Protein AF-K9V117-F1 (afdb_monomer_lite)

pLDDT: mean 82.15, std 11.22, range [35.47, 95.62]

Secondary structure (DSSP, 8-state):
---PPPHHHHHHHHHHHHHHHHHHHHHHHHHHHHHHHHHHTT--HHHHHHHHHHHHHHHHHHHHHHHHHHHHHHHHHHHHHHHHHHHHHHHHHHHHHHHHHHHHHHHHHHHHHHHHHHHHHHHHHHHHHHHS-S-HHHHHHHHHHHHHHHS--

Radius of gyration: 41.48 Å; chains: 1; bounding box: 83×25×107 Å

Foldseek 3Di:
DPPDQALVRLLVLLVVLVVLLVVLVVVLVVLVVVLVVCVVVVHDPVVSVVSVVSSVVSVVSSVVSNVSSVVSNVVSVVNVVVVVVVVVVVVVVVVVVVVVVVVVVVVVVLVVVLVVLVVVLVVLVVCCVVPVDDPVVVNVVSVVVNVVSVVVD

Sequence (153 aa):
MSKELTPDDLQQQAENYRKVVKASMDRRDTLKAKIKDFKQQKVSGAKIKGLEDEIRLLDSQTQDLLSKAYDLDALGIMSIMTNLENAKEQIKATTDKVLKAIQKFNDMKELLRVLSLFVRLGAAIVNTVATGGAPADQIATLVSEVDNLTFNL

Structure (mmCIF, N/CA/C/O backbone):
data_AF-K9V117-F1
#
_entry.id   AF-K9V117-F1
#
loop_
_atom_site.group_PDB
_atom_site.id
_atom_site.type_symbol
_atom_site.label_atom_id
_atom_site.label_alt_id
_atom_site.label_comp_id
_atom_site.label_asym_id
_atom_site.label_entity_id
_atom_site.label_seq_id
_atom_site.pdbx_PDB_ins_code
_atom_site.Cartn_x
_atom_site.Cartn_y
_atom_site.Cartn_z
_atom_site.occupancy
_atom_site.B_iso_or_equiv
_atom_site.auth_seq_id
_atom_site.auth_comp_id
_atom_site.auth_asym_id
_atom_site.auth_atom_id
_atom_site.pdbx_PDB_model_num
ATOM 1 N N . MET A 1 1 ? -20.231 7.057 -12.720 1.00 35.47 1 MET A N 1
ATOM 2 C CA . MET A 1 1 ? -18.795 6.731 -12.621 1.00 35.47 1 MET A CA 1
ATOM 3 C C . MET A 1 1 ? -18.411 6.819 -11.158 1.00 35.47 1 MET A C 1
ATOM 5 O O . MET A 1 1 ? -18.401 7.915 -10.613 1.00 35.47 1 MET A O 1
ATOM 9 N N . SER A 1 2 ? -18.217 5.677 -10.504 1.00 43.16 2 SER A N 1
ATOM 10 C CA . SER A 1 2 ? -17.710 5.621 -9.131 1.00 43.16 2 SER A CA 1
ATOM 11 C C . SER A 1 2 ? -16.241 6.030 -9.172 1.00 43.16 2 SER A C 1
ATOM 13 O O . SER A 1 2 ? -15.482 5.468 -9.956 1.00 43.16 2 SER A O 1
ATOM 15 N N . LYS A 1 3 ? -15.858 7.055 -8.411 1.00 53.22 3 LYS A N 1
ATOM 16 C CA . LYS A 1 3 ? -14.461 7.486 -8.313 1.00 53.22 3 LYS A CA 1
ATOM 17 C C . LYS A 1 3 ? -13.705 6.361 -7.599 1.00 53.22 3 LYS A C 1
ATOM 19 O O . LYS A 1 3 ? -14.023 6.080 -6.446 1.00 53.22 3 LYS A O 1
ATOM 24 N N . GLU A 1 4 ? -12.801 5.673 -8.291 1.00 68.06 4 GLU A N 1
ATOM 25 C CA . GLU A 1 4 ? -11.914 4.702 -7.643 1.00 68.06 4 GLU A CA 1
ATOM 26 C C . GLU A 1 4 ? -11.083 5.441 -6.590 1.00 68.06 4 GLU A C 1
ATOM 28 O O . GLU A 1 4 ? -10.501 6.490 -6.873 1.00 68.06 4 GLU A O 1
ATOM 33 N N . LEU A 1 5 ? -11.111 4.937 -5.356 1.00 76.06 5 LEU A N 1
ATOM 34 C CA . LEU A 1 5 ? -10.334 5.486 -4.249 1.00 76.06 5 LEU A CA 1
ATOM 35 C C . LEU A 1 5 ? -8.858 5.160 -4.481 1.00 76.06 5 LEU A C 1
ATOM 37 O O . LEU A 1 5 ? -8.515 4.025 -4.820 1.00 76.06 5 LEU A O 1
ATOM 41 N N . THR A 1 6 ? -7.987 6.150 -4.303 1.00 85.25 6 THR A N 1
ATOM 42 C CA . THR A 1 6 ? -6.538 5.937 -4.390 1.00 85.25 6 THR A CA 1
ATOM 43 C C . THR A 1 6 ? -6.034 5.140 -3.177 1.00 85.25 6 THR A C 1
ATOM 45 O O . THR A 1 6 ? -6.721 5.091 -2.153 1.00 85.25 6 THR A O 1
ATOM 48 N N . PRO A 1 7 ? -4.836 4.524 -3.237 1.00 84.75 7 PRO A N 1
ATOM 49 C CA . PRO A 1 7 ? -4.235 3.876 -2.068 1.00 84.75 7 PRO A CA 1
ATOM 50 C C . PRO A 1 7 ? -4.163 4.793 -0.838 1.00 84.75 7 PRO A C 1
ATOM 52 O O . PRO A 1 7 ? -4.448 4.347 0.272 1.00 84.75 7 PRO A O 1
ATOM 55 N N . ASP A 1 8 ? -3.873 6.078 -1.049 1.00 84.06 8 ASP A N 1
ATOM 56 C CA . ASP A 1 8 ? -3.809 7.083 0.014 1.00 84.06 8 ASP A CA 1
ATOM 57 C C . ASP A 1 8 ? -5.196 7.353 0.621 1.00 84.06 8 ASP A C 1
ATOM 59 O O . ASP A 1 8 ? -5.334 7.437 1.843 1.00 84.06 8 ASP A O 1
ATOM 63 N N . ASP A 1 9 ? -6.247 7.417 -0.208 1.00 88.56 9 ASP A N 1
ATOM 64 C CA . ASP A 1 9 ? -7.626 7.567 0.274 1.00 88.56 9 ASP A CA 1
ATOM 65 C C . ASP A 1 9 ? -8.065 6.351 1.111 1.00 88.56 9 ASP A C 1
ATOM 67 O O . ASP A 1 9 ? -8.689 6.508 2.166 1.00 88.56 9 ASP A O 1
ATOM 71 N N . LEU A 1 10 ? -7.719 5.137 0.663 1.00 89.44 10 LEU A N 1
ATOM 72 C CA . LEU A 1 10 ? -8.023 3.884 1.363 1.00 89.44 10 LEU A CA 1
ATOM 73 C C . LEU A 1 10 ? -7.312 3.822 2.720 1.00 89.44 10 LEU A C 1
ATOM 75 O O . LEU A 1 10 ? -7.942 3.514 3.736 1.00 89.44 10 LEU A O 1
ATOM 79 N N . GLN A 1 11 ? -6.027 4.185 2.757 1.00 88.94 11 GLN A N 1
ATOM 80 C CA . GLN A 1 11 ? -5.248 4.249 3.991 1.00 88.94 11 GLN A CA 1
ATOM 81 C C . GLN A 1 11 ? -5.814 5.302 4.951 1.00 88.94 11 GLN A C 1
ATOM 83 O O . GLN A 1 11 ? -6.007 5.028 6.140 1.00 88.94 11 GLN A O 1
ATOM 88 N N . GLN A 1 12 ? -6.158 6.490 4.447 1.00 91.25 12 GLN A N 1
ATOM 89 C CA . GLN A 1 12 ? -6.741 7.549 5.266 1.00 91.25 12 GLN A CA 1
ATOM 90 C C . GLN A 1 12 ? -8.089 7.127 5.867 1.00 91.25 12 GLN A C 1
ATOM 92 O O . GLN A 1 12 ? -8.391 7.452 7.022 1.00 91.25 12 GLN A O 1
ATOM 97 N N . GLN A 1 13 ? -8.901 6.388 5.110 1.00 91.25 13 GLN A N 1
ATOM 98 C CA . GLN A 1 13 ? -10.171 5.854 5.589 1.00 91.25 13 GLN A CA 1
ATOM 99 C C . GLN A 1 13 ? -9.973 4.750 6.642 1.00 91.25 13 GLN A C 1
ATOM 101 O O . GLN A 1 13 ? -10.664 4.762 7.666 1.00 91.25 13 GLN A O 1
ATOM 106 N N . ALA A 1 14 ? -8.993 3.859 6.462 1.00 90.56 14 ALA A N 1
ATOM 107 C CA . ALA A 1 14 ? -8.626 2.853 7.458 1.00 90.56 14 ALA A CA 1
ATOM 108 C C . ALA A 1 14 ? -8.153 3.494 8.777 1.00 90.56 14 ALA A C 1
ATOM 110 O O . ALA A 1 14 ? -8.565 3.085 9.867 1.00 90.56 14 ALA A O 1
ATOM 111 N N . GLU A 1 15 ? -7.349 4.559 8.703 1.00 92.19 15 GLU A N 1
ATOM 112 C CA . GLU A 1 15 ? -6.949 5.345 9.876 1.00 92.19 15 GLU A CA 1
ATOM 113 C C . GLU A 1 15 ? -8.138 5.983 10.597 1.00 92.19 15 GLU A C 1
ATOM 115 O O . GLU A 1 15 ? -8.178 6.008 11.830 1.00 92.19 15 GLU A O 1
ATOM 120 N N . ASN A 1 16 ? -9.127 6.482 9.855 1.00 93.25 16 ASN A N 1
ATOM 121 C CA . ASN A 1 16 ? -10.329 7.053 10.455 1.00 93.25 16 ASN A CA 1
ATOM 122 C C . ASN A 1 16 ? -11.121 5.995 11.233 1.00 93.25 16 ASN A C 1
ATOM 124 O O . ASN A 1 16 ? -11.531 6.261 12.365 1.00 93.25 16 ASN A O 1
ATOM 128 N N . TYR A 1 17 ? -11.259 4.775 10.704 1.00 91.50 17 TYR A N 1
ATOM 129 C CA . TYR A 1 17 ? -11.858 3.671 11.458 1.00 91.50 17 TYR A CA 1
ATOM 130 C C . TYR A 1 17 ? -11.060 3.327 12.719 1.00 91.50 17 TYR A C 1
ATOM 132 O O . TYR A 1 17 ? -11.652 3.176 13.788 1.00 91.50 17 TYR A O 1
ATOM 140 N N . ARG A 1 18 ? -9.724 3.309 12.651 1.00 90.81 18 ARG A N 1
ATOM 141 C CA . ARG A 1 18 ? -8.860 3.086 13.827 1.00 90.81 18 ARG A CA 1
ATOM 142 C C . ARG A 1 18 ? -9.013 4.168 14.897 1.00 90.81 18 ARG A C 1
ATOM 144 O O . ARG A 1 18 ? -9.001 3.851 16.086 1.00 90.81 18 ARG A O 1
ATOM 151 N N . LYS A 1 19 ? -9.194 5.435 14.506 1.00 94.38 19 LYS A N 1
ATOM 152 C CA . LYS A 1 19 ? -9.469 6.537 15.450 1.00 94.38 19 LYS A CA 1
ATOM 153 C C . LYS A 1 19 ? -10.787 6.320 16.191 1.00 94.38 19 LYS A C 1
ATOM 155 O O . LYS A 1 19 ? -10.828 6.487 17.409 1.00 94.38 19 LYS A O 1
ATOM 160 N N . VAL A 1 20 ? -11.837 5.904 15.479 1.00 93.19 20 VAL A N 1
ATOM 161 C CA . VAL A 1 20 ? -13.136 5.584 16.093 1.00 93.19 20 VAL A CA 1
ATOM 162 C C . VAL A 1 20 ? -13.012 4.379 17.023 1.00 93.19 20 VAL A C 1
ATOM 164 O O . VAL A 1 20 ? -13.474 4.445 18.156 1.00 93.19 20 VAL A O 1
ATOM 167 N N . VAL A 1 21 ? -12.319 3.318 16.601 1.00 91.56 21 VAL A N 1
ATOM 168 C CA . VAL A 1 21 ? -12.029 2.141 17.439 1.00 91.56 21 VAL A CA 1
ATOM 169 C C . VAL A 1 21 ? -11.342 2.540 18.741 1.00 91.56 21 VAL A C 1
ATOM 171 O O . VAL A 1 21 ? -11.775 2.121 19.812 1.00 91.56 21 VAL A O 1
ATOM 174 N N . LYS A 1 22 ? -10.314 3.391 18.672 1.00 91.94 22 LYS A N 1
ATOM 175 C CA . LYS A 1 22 ? -9.611 3.870 19.865 1.00 91.94 22 LYS A CA 1
ATOM 176 C C . LYS A 1 22 ? -10.560 4.599 20.820 1.00 91.94 22 LYS A C 1
ATOM 178 O O . LYS A 1 22 ? -10.606 4.264 21.999 1.00 91.94 22 LYS A O 1
ATOM 183 N N . ALA A 1 23 ? -11.376 5.518 20.303 1.00 91.31 23 ALA A N 1
ATOM 184 C CA . ALA A 1 23 ? -12.368 6.228 21.109 1.00 91.31 23 ALA A CA 1
ATOM 185 C C . ALA A 1 23 ? -13.409 5.275 21.735 1.00 91.31 23 ALA A C 1
ATOM 187 O O . ALA A 1 23 ? -13.778 5.437 22.901 1.00 91.31 23 ALA A O 1
ATOM 188 N N . SER A 1 24 ? -13.851 4.253 20.996 1.00 91.12 24 SER A N 1
ATOM 189 C CA . SER A 1 24 ? -14.761 3.212 21.492 1.00 91.12 24 SER A CA 1
ATOM 190 C C . SER A 1 24 ? -14.128 2.374 22.607 1.00 91.12 24 SER A C 1
ATOM 192 O O . SER A 1 24 ? -14.793 2.075 23.601 1.00 91.12 24 SER A O 1
ATOM 194 N N . MET A 1 25 ? -12.839 2.036 22.494 1.00 88.44 25 MET A N 1
ATOM 195 C CA . MET A 1 25 ? -12.092 1.322 23.536 1.00 88.44 25 MET A CA 1
ATOM 196 C C . MET A 1 25 ? -11.917 2.177 24.798 1.00 88.44 25 MET A C 1
ATOM 198 O O . MET A 1 25 ? -12.206 1.694 25.893 1.00 88.44 25 MET A O 1
ATOM 202 N N . ASP A 1 26 ? -11.558 3.455 24.655 1.00 93.19 26 ASP A N 1
ATOM 203 C CA . ASP A 1 26 ? -11.436 4.394 25.781 1.00 93.19 26 ASP A CA 1
ATOM 204 C C . ASP A 1 26 ? -12.784 4.560 26.513 1.00 93.19 26 ASP A C 1
ATOM 206 O O . ASP A 1 26 ? -12.874 4.546 27.751 1.00 93.19 26 ASP A O 1
ATOM 210 N N . ARG A 1 27 ? -13.880 4.655 25.744 1.00 92.75 27 ARG A N 1
ATOM 211 C CA . ARG A 1 27 ? -15.241 4.699 26.288 1.00 92.75 27 ARG A CA 1
ATOM 212 C C . ARG A 1 27 ? -15.579 3.416 27.037 1.00 92.75 27 ARG A C 1
ATOM 214 O O . ARG A 1 27 ? -16.085 3.487 28.157 1.00 92.75 27 ARG A O 1
ATOM 221 N N . ARG A 1 28 ? -15.288 2.256 26.455 1.00 92.44 28 ARG A N 1
ATOM 222 C CA . ARG A 1 28 ? -15.516 0.951 27.083 1.00 92.44 28 ARG A CA 1
ATOM 223 C C . ARG A 1 28 ? -14.777 0.834 28.412 1.00 92.44 28 ARG A C 1
ATOM 225 O O . ARG A 1 28 ? -15.354 0.367 29.393 1.00 92.44 28 ARG A O 1
ATOM 232 N N . ASP A 1 29 ? -13.528 1.271 28.469 1.00 93.50 29 ASP A N 1
ATOM 233 C CA . ASP A 1 29 ? -12.721 1.182 29.685 1.00 93.50 29 ASP A CA 1
ATOM 234 C C . ASP A 1 29 ? -13.271 2.116 30.778 1.00 93.50 29 ASP A C 1
ATOM 236 O O . ASP A 1 29 ? -13.379 1.722 31.943 1.00 93.50 29 ASP A O 1
ATOM 240 N N . THR A 1 30 ? -13.785 3.287 30.387 1.00 95.62 30 THR A N 1
ATOM 241 C CA . THR A 1 30 ? -14.551 4.172 31.281 1.00 95.62 30 THR A C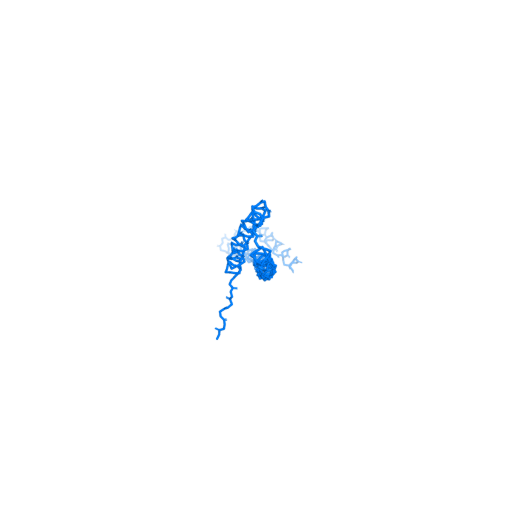A 1
ATOM 242 C C . THR A 1 30 ? -15.829 3.504 31.807 1.00 95.62 30 THR A C 1
ATOM 244 O O . THR A 1 30 ? -16.149 3.617 32.992 1.00 95.62 30 THR A O 1
ATOM 247 N N . LEU A 1 31 ? -16.578 2.794 30.957 1.00 93.69 31 LEU A N 1
ATOM 248 C CA . LEU A 1 31 ? -17.785 2.066 31.373 1.00 93.69 31 LEU A CA 1
ATOM 249 C C . LEU A 1 31 ? -17.450 0.927 32.343 1.00 93.69 31 LEU A C 1
ATOM 251 O O . LEU A 1 31 ? -18.139 0.759 33.349 1.00 93.69 31 LEU A O 1
ATOM 255 N N . LYS A 1 32 ? -16.360 0.188 32.098 1.00 93.25 32 LYS A N 1
ATOM 256 C CA . LYS A 1 32 ? -15.871 -0.867 33.001 1.00 93.25 32 LYS A CA 1
ATOM 257 C C . LYS A 1 32 ? -15.503 -0.306 34.376 1.00 93.25 32 LYS A C 1
ATOM 259 O O . LYS A 1 32 ? -15.869 -0.906 35.388 1.00 93.25 32 LYS A O 1
ATOM 264 N N . ALA A 1 33 ? -14.844 0.854 34.423 1.00 94.50 33 ALA A N 1
ATOM 265 C CA . ALA A 1 33 ? -14.556 1.551 35.675 1.00 94.50 33 ALA A CA 1
ATOM 266 C C . ALA A 1 33 ? -15.849 1.949 36.413 1.00 94.50 33 ALA A C 1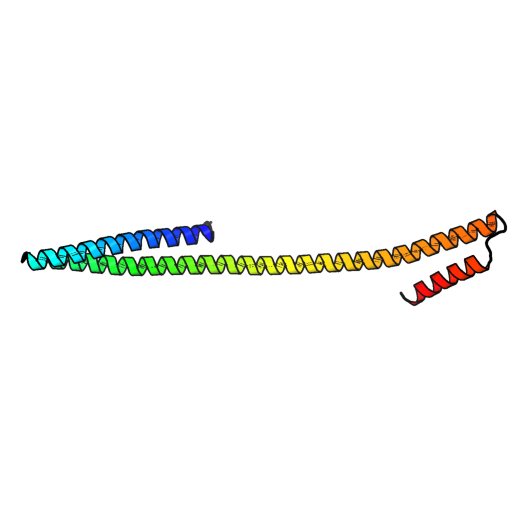
ATOM 268 O O . ALA A 1 33 ? -16.015 1.610 37.583 1.00 94.50 33 ALA A O 1
ATOM 269 N N . LYS A 1 34 ? -16.826 2.542 35.712 1.00 93.00 34 LYS A N 1
ATOM 270 C CA . LYS A 1 34 ? -18.131 2.898 36.303 1.00 93.00 34 LYS A CA 1
ATOM 271 C C . LYS A 1 34 ? -18.891 1.696 36.859 1.00 93.00 34 LYS A C 1
ATOM 273 O O . LYS A 1 34 ? -19.487 1.792 37.928 1.00 93.00 34 LYS A O 1
ATOM 278 N N . ILE A 1 35 ? -18.870 0.559 36.161 1.00 92.69 35 ILE A N 1
ATOM 279 C CA . ILE A 1 35 ? -19.486 -0.682 36.652 1.00 92.69 35 ILE A CA 1
ATOM 280 C C . ILE A 1 35 ? -18.835 -1.121 37.968 1.00 92.69 35 ILE A C 1
ATOM 282 O O . ILE A 1 35 ? -19.542 -1.536 38.888 1.00 92.69 35 ILE A O 1
ATOM 286 N N . LYS A 1 36 ? -17.504 -1.027 38.078 1.00 92.88 36 LYS A N 1
ATOM 287 C CA . LYS A 1 36 ? -16.777 -1.362 39.309 1.00 92.88 36 LYS A CA 1
ATOM 288 C C . LYS A 1 36 ? -17.223 -0.474 40.475 1.00 92.88 36 LYS A C 1
ATOM 290 O O . LYS A 1 36 ? -17.549 -1.007 41.535 1.00 92.88 36 LYS A O 1
ATOM 295 N N . ASP A 1 37 ? -17.328 0.834 40.257 1.00 92.88 37 ASP A N 1
ATOM 296 C CA . ASP A 1 37 ? -17.777 1.788 41.281 1.00 92.88 37 ASP A CA 1
ATOM 297 C C . ASP A 1 37 ? -19.239 1.540 41.686 1.00 92.88 37 ASP A C 1
ATOM 299 O O . ASP A 1 37 ? -19.577 1.516 42.870 1.00 92.88 37 ASP A O 1
ATOM 303 N N . PHE A 1 38 ? -20.117 1.264 40.717 1.00 92.12 38 PHE A N 1
ATOM 304 C CA . PHE A 1 38 ? -21.530 0.962 40.969 1.00 92.12 38 PHE A CA 1
ATOM 305 C C . PHE A 1 38 ? -21.722 -0.329 41.767 1.00 92.12 38 PHE A C 1
ATOM 307 O O . PHE A 1 38 ? -22.607 -0.393 42.625 1.00 92.12 38 PHE A O 1
ATOM 314 N N . LYS A 1 39 ? -20.875 -1.339 41.532 1.00 89.50 39 LYS A N 1
ATOM 315 C CA . LYS A 1 39 ? -20.854 -2.571 42.333 1.00 89.50 39 LYS A CA 1
ATOM 316 C C . LYS A 1 39 ? -20.454 -2.286 43.785 1.00 89.50 39 LYS A C 1
ATOM 318 O O . LYS A 1 39 ? -21.084 -2.825 44.691 1.00 89.50 39 LYS A O 1
ATOM 323 N N . GLN A 1 40 ? -19.477 -1.407 44.023 1.00 91.06 40 GLN A N 1
ATOM 324 C CA . GLN A 1 40 ? -19.070 -1.003 45.379 1.00 91.06 40 GLN A CA 1
ATOM 325 C C . GLN A 1 40 ? -20.161 -0.203 46.104 1.00 91.06 40 GLN A C 1
ATOM 327 O O . GLN A 1 40 ? -20.410 -0.420 47.288 1.00 91.06 40 GLN A O 1
ATOM 332 N N . GLN A 1 41 ? -20.858 0.673 45.381 1.00 91.12 41 GLN A N 1
ATOM 333 C CA . GLN A 1 41 ? -21.942 1.510 45.904 1.00 91.12 41 GLN A CA 1
ATOM 334 C C . GLN A 1 41 ? -23.294 0.776 46.025 1.00 91.12 41 GLN A C 1
ATOM 336 O O . GLN A 1 41 ? -24.292 1.398 46.383 1.00 91.12 41 GLN A O 1
ATOM 341 N N . LYS A 1 42 ? -23.354 -0.534 45.729 1.00 87.81 42 LYS A N 1
ATOM 342 C CA . LYS A 1 42 ? -24.586 -1.354 45.733 1.00 87.81 42 LYS A CA 1
ATOM 343 C C . LYS A 1 42 ? -25.718 -0.756 44.881 1.00 87.81 42 LYS A C 1
ATOM 345 O O . LYS A 1 42 ? -26.896 -0.851 45.228 1.00 87.81 42 LYS A O 1
ATOM 350 N N . VAL A 1 43 ? -25.364 -0.132 43.757 1.00 85.94 43 VAL A N 1
ATOM 351 C CA . VAL A 1 43 ? -26.333 0.429 42.807 1.00 85.94 43 VAL A CA 1
ATOM 352 C C . VAL A 1 43 ? -27.159 -0.699 42.177 1.00 85.94 43 VAL A C 1
ATOM 354 O O . VAL A 1 43 ? -26.671 -1.812 41.989 1.00 85.94 43 VAL A O 1
ATOM 357 N N . SER A 1 44 ? -28.416 -0.402 41.830 1.00 85.25 44 SER A N 1
ATOM 358 C CA . SER A 1 44 ? -29.339 -1.328 41.156 1.00 85.25 44 SER A CA 1
ATOM 359 C C . SER A 1 44 ? -28.680 -2.092 39.999 1.00 85.25 44 SER A C 1
ATOM 361 O O . SER A 1 44 ? -28.087 -1.492 39.096 1.00 85.25 44 SER A O 1
ATOM 363 N N . GLY A 1 45 ? -28.875 -3.415 39.980 1.00 87.19 45 GLY A N 1
ATOM 364 C CA . GLY A 1 45 ? -28.381 -4.297 38.920 1.00 87.19 45 GLY A CA 1
ATOM 365 C C . GLY A 1 45 ? -28.880 -3.925 37.519 1.00 87.19 45 GLY A C 1
ATOM 366 O O . GLY A 1 45 ? -28.177 -4.171 36.544 1.00 87.19 45 GLY A O 1
ATOM 367 N N . ALA A 1 46 ? -30.030 -3.249 37.401 1.00 88.19 46 ALA A N 1
ATOM 368 C CA . ALA A 1 46 ? -30.538 -2.770 36.115 1.00 88.19 46 ALA A CA 1
ATOM 369 C C . ALA A 1 46 ? -29.636 -1.686 35.494 1.00 88.19 46 ALA A C 1
ATOM 371 O O . ALA A 1 46 ? -29.412 -1.693 34.286 1.00 88.19 46 ALA A O 1
ATOM 372 N N . LYS A 1 47 ? -29.065 -0.788 36.314 1.00 86.75 47 LYS A N 1
ATOM 373 C CA . LYS A 1 47 ? -28.116 0.234 35.835 1.00 86.75 47 LYS A CA 1
ATOM 374 C C . LYS A 1 47 ? -26.794 -0.391 35.397 1.00 86.75 47 LYS A C 1
ATOM 376 O O . LYS A 1 47 ? -26.243 0.018 34.385 1.00 86.75 47 LYS A O 1
ATOM 381 N N . ILE A 1 48 ? -26.306 -1.389 36.138 1.00 90.06 48 ILE A N 1
ATOM 382 C CA . ILE A 1 48 ? -25.088 -2.131 35.779 1.00 90.06 48 ILE A CA 1
ATOM 383 C C . ILE A 1 48 ? -25.288 -2.863 34.448 1.00 90.06 48 ILE A C 1
ATOM 385 O O . ILE A 1 48 ? -24.454 -2.729 33.558 1.00 90.06 48 ILE A O 1
ATOM 389 N N . LYS A 1 49 ? -26.423 -3.553 34.282 1.00 92.50 49 LYS A N 1
ATOM 390 C CA . LYS A 1 49 ? -26.753 -4.279 33.052 1.00 92.50 49 LYS A CA 1
ATOM 391 C C . LYS A 1 49 ? -26.790 -3.364 31.824 1.00 92.50 49 LYS A C 1
ATOM 393 O O . LYS A 1 49 ? -26.223 -3.716 30.800 1.00 92.50 49 LYS A O 1
ATOM 398 N N . GLY A 1 50 ? -27.370 -2.166 31.942 1.00 92.81 50 GLY A N 1
ATOM 399 C CA . GLY A 1 50 ? -27.370 -1.190 30.845 1.00 92.81 50 GLY A CA 1
ATOM 400 C C . GLY A 1 50 ? -25.961 -0.784 30.386 1.00 92.81 50 GLY A C 1
ATOM 401 O O . GLY A 1 50 ? -25.720 -0.668 29.189 1.00 92.81 50 GLY A O 1
ATOM 402 N N . LEU A 1 51 ? -25.010 -0.632 31.318 1.00 92.50 51 LEU A N 1
ATOM 403 C CA . LEU A 1 51 ? -23.607 -0.349 30.978 1.00 92.50 51 LEU A CA 1
ATOM 404 C C . LEU A 1 51 ? -22.907 -1.571 30.356 1.00 92.50 51 LEU A C 1
ATOM 406 O O . LEU A 1 51 ? -22.076 -1.411 29.466 1.00 92.50 51 LEU A O 1
ATOM 410 N N . GLU A 1 52 ? -23.225 -2.786 30.813 1.00 93.00 52 GLU A N 1
ATOM 411 C CA . GLU A 1 52 ? -22.702 -4.032 30.233 1.00 93.00 52 GLU A CA 1
ATOM 412 C C . GLU A 1 52 ? -23.205 -4.246 28.795 1.00 93.00 52 GLU A C 1
ATOM 414 O O . GLU A 1 52 ? -22.436 -4.673 27.932 1.00 93.00 52 GLU A O 1
ATOM 419 N N . ASP A 1 53 ? -24.461 -3.895 28.514 1.00 95.00 53 ASP A N 1
ATOM 420 C CA . ASP A 1 53 ? -25.031 -3.943 27.166 1.00 95.00 53 ASP A CA 1
ATOM 421 C C . ASP A 1 53 ? -24.399 -2.875 26.243 1.00 95.00 53 ASP A C 1
ATOM 423 O O . ASP A 1 53 ? -24.067 -3.187 25.098 1.00 95.00 53 ASP A O 1
ATOM 427 N N . GLU A 1 54 ? -24.125 -1.658 26.742 1.00 94.06 54 GLU A N 1
ATOM 428 C CA . GLU A 1 54 ? -23.361 -0.628 26.002 1.00 94.06 54 GLU A CA 1
ATOM 429 C C . GLU A 1 54 ? -21.939 -1.119 25.671 1.00 94.06 54 GLU A C 1
ATOM 431 O O . GLU A 1 54 ? -21.477 -0.959 24.542 1.00 94.06 54 GLU A O 1
ATOM 436 N N . ILE A 1 55 ? -21.259 -1.782 26.615 1.00 93.62 55 ILE A N 1
ATOM 437 C CA . ILE A 1 55 ? -19.936 -2.388 26.380 1.00 93.62 55 ILE A CA 1
ATOM 438 C C . ILE A 1 55 ? -19.992 -3.435 25.264 1.00 93.62 55 ILE A C 1
ATOM 440 O O . ILE A 1 55 ? -19.143 -3.408 24.377 1.00 93.62 55 ILE A O 1
ATOM 444 N N . ARG A 1 56 ? -20.986 -4.333 25.272 1.00 92.94 56 ARG A N 1
ATOM 445 C CA . ARG A 1 56 ? -21.128 -5.364 24.227 1.00 92.94 56 ARG A CA 1
ATOM 446 C C . ARG A 1 56 ? -21.349 -4.756 22.847 1.00 92.94 56 ARG A C 1
ATOM 448 O O . ARG A 1 56 ? -20.770 -5.235 21.873 1.00 92.94 56 ARG A O 1
ATOM 455 N N . LEU A 1 57 ? -22.162 -3.702 22.766 1.00 93.12 57 LEU A N 1
ATOM 456 C CA . LEU A 1 57 ? -22.376 -2.973 21.520 1.00 93.12 57 LEU A CA 1
ATOM 457 C C . LEU A 1 57 ? -21.068 -2.347 21.018 1.00 93.12 57 LEU A C 1
ATOM 459 O O . LEU A 1 57 ? -20.724 -2.515 19.849 1.00 93.12 57 LEU A O 1
ATOM 463 N N . LEU A 1 58 ? -20.319 -1.681 21.902 1.00 90.50 58 LEU A N 1
ATOM 464 C CA . LEU A 1 58 ? -19.028 -1.076 21.563 1.00 90.50 58 LEU A CA 1
ATOM 465 C C . LEU A 1 58 ? -17.996 -2.118 21.124 1.00 90.50 58 LEU A C 1
ATOM 467 O O . LEU A 1 58 ? -17.261 -1.866 20.170 1.00 90.50 58 LEU A O 1
ATOM 471 N N . ASP A 1 59 ? -17.938 -3.280 21.778 1.00 88.12 59 ASP A N 1
ATOM 472 C CA . ASP A 1 59 ? -17.029 -4.365 21.394 1.00 88.12 59 ASP A CA 1
ATOM 473 C C . ASP A 1 59 ? -17.384 -4.909 19.995 1.00 88.12 59 ASP A C 1
ATOM 475 O O . ASP A 1 59 ? -16.492 -5.074 19.161 1.00 88.12 59 ASP A O 1
ATOM 479 N N . SER A 1 60 ? -18.674 -5.098 19.689 1.00 90.88 60 SER A N 1
ATOM 480 C CA . SER A 1 60 ? -19.128 -5.519 18.354 1.00 90.88 60 SER A CA 1
AT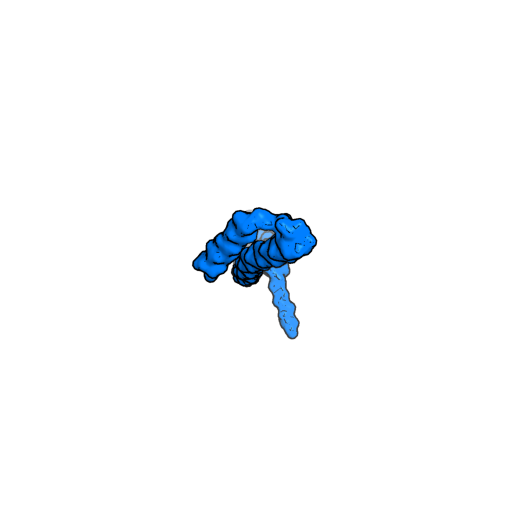OM 481 C C . SER A 1 60 ? -18.802 -4.484 17.271 1.00 90.88 60 SER A C 1
ATOM 483 O O . SER A 1 60 ? -18.234 -4.833 16.236 1.00 90.88 60 SER A O 1
ATOM 485 N N . GLN A 1 61 ? -19.087 -3.203 17.521 1.00 88.94 61 GLN A N 1
ATOM 486 C CA . GLN A 1 61 ? -18.752 -2.119 16.591 1.00 88.94 61 GLN A CA 1
ATOM 487 C C . GLN A 1 61 ? -17.241 -1.990 16.388 1.00 88.94 61 GLN A C 1
ATOM 489 O O . GLN A 1 61 ? -16.779 -1.749 15.277 1.00 88.94 61 GLN A O 1
ATOM 494 N N . THR A 1 62 ? -16.457 -2.177 17.449 1.00 89.62 62 THR A N 1
ATOM 495 C CA . THR A 1 62 ? -14.994 -2.133 17.380 1.00 89.62 62 THR A CA 1
ATOM 496 C C . THR A 1 62 ? -14.447 -3.239 16.482 1.00 89.62 62 THR A C 1
ATOM 498 O O . THR A 1 62 ? -13.573 -2.972 15.661 1.00 89.62 62 THR A O 1
ATOM 501 N N . GLN A 1 63 ? -14.973 -4.461 16.598 1.00 89.69 63 GLN A N 1
ATOM 502 C CA . GLN A 1 63 ? -14.568 -5.576 15.740 1.00 89.69 63 GLN A CA 1
ATOM 503 C C . GLN A 1 63 ? -14.905 -5.326 14.264 1.00 89.69 63 GLN A C 1
ATOM 505 O O . GLN A 1 63 ? -14.042 -5.520 13.411 1.00 89.69 63 GLN A O 1
ATOM 510 N N . ASP A 1 64 ? -16.114 -4.842 13.965 1.00 92.06 64 ASP A N 1
ATOM 511 C CA . ASP A 1 64 ? -16.529 -4.512 12.593 1.00 92.06 64 ASP A CA 1
ATOM 512 C C . ASP A 1 64 ? -15.647 -3.413 11.975 1.00 92.06 64 ASP A C 1
ATOM 514 O O . ASP A 1 64 ? -15.144 -3.551 10.860 1.00 92.06 64 ASP A O 1
ATOM 518 N N . LEU A 1 65 ? -15.388 -2.338 12.723 1.00 90.94 65 LEU A N 1
ATOM 519 C CA . LEU A 1 65 ? -14.542 -1.236 12.261 1.00 90.94 65 LEU A CA 1
ATOM 520 C C . LEU A 1 65 ? -13.079 -1.654 12.072 1.00 90.94 65 LEU A C 1
ATOM 522 O O . LEU A 1 65 ? -12.436 -1.197 11.127 1.00 90.94 65 LEU A O 1
ATOM 526 N N . LEU A 1 66 ? -12.553 -2.528 12.936 1.00 89.25 66 LEU A N 1
ATOM 527 C CA . LEU A 1 66 ? -11.219 -3.105 12.761 1.00 89.25 66 LEU A CA 1
ATOM 528 C C . LEU A 1 66 ? -11.146 -3.967 11.501 1.00 89.25 66 LEU A C 1
ATOM 530 O O . LEU A 1 66 ? -10.204 -3.803 10.731 1.00 89.25 66 LEU A O 1
ATOM 534 N N . SER A 1 67 ? -12.142 -4.827 11.263 1.00 92.00 67 SER A N 1
ATOM 535 C CA . SER A 1 67 ? -12.211 -5.637 10.040 1.00 92.00 67 SER A CA 1
ATOM 536 C C . SER A 1 67 ? -12.189 -4.750 8.797 1.00 92.00 67 SER A C 1
ATOM 538 O O . SER A 1 67 ? -11.345 -4.934 7.928 1.00 92.00 67 SER A O 1
ATOM 540 N N . LYS A 1 68 ? -13.027 -3.707 8.765 1.00 91.94 68 LYS A N 1
ATOM 541 C CA . LYS A 1 68 ? -13.066 -2.744 7.653 1.00 91.94 68 LYS A CA 1
ATOM 542 C C . LYS A 1 68 ? -11.740 -2.019 7.450 1.00 91.94 68 LYS A C 1
ATOM 544 O O . LYS A 1 68 ? -11.346 -1.784 6.313 1.00 91.94 68 LYS A O 1
ATOM 549 N N . ALA A 1 69 ? -11.046 -1.651 8.527 1.00 89.50 69 ALA A N 1
ATOM 550 C CA . ALA A 1 69 ? -9.728 -1.033 8.422 1.00 89.50 69 ALA A CA 1
ATOM 551 C C . ALA A 1 69 ? -8.695 -1.991 7.805 1.00 89.50 69 ALA A C 1
ATOM 553 O O . ALA A 1 69 ? -7.898 -1.565 6.974 1.00 89.50 69 ALA A O 1
ATOM 554 N N . TYR A 1 70 ? -8.721 -3.276 8.172 1.00 89.06 70 TYR A N 1
ATOM 555 C CA . TYR A 1 70 ? -7.839 -4.283 7.574 1.00 89.06 70 TYR A CA 1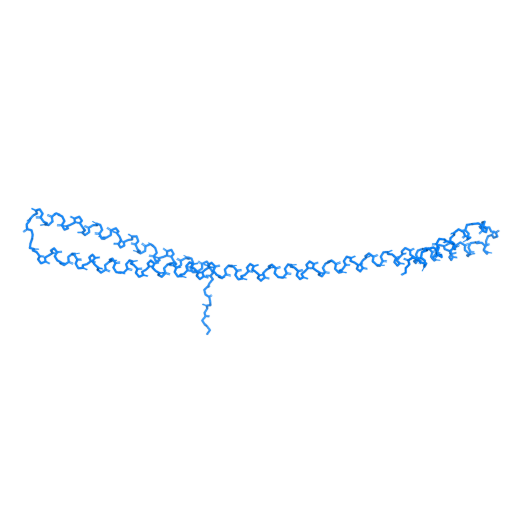
ATOM 556 C C . TYR A 1 70 ? -8.157 -4.550 6.102 1.00 89.06 70 TYR A C 1
ATOM 558 O O . TYR A 1 70 ? -7.234 -4.641 5.295 1.00 89.06 70 TYR A O 1
ATOM 566 N N . ASP A 1 71 ? -9.437 -4.620 5.738 1.00 91.88 71 ASP A N 1
ATOM 567 C CA . ASP A 1 71 ? -9.853 -4.818 4.347 1.00 91.88 71 ASP A CA 1
ATOM 568 C C . ASP A 1 71 ? -9.400 -3.649 3.457 1.00 91.88 71 ASP A C 1
ATOM 570 O O . ASP A 1 71 ? -8.901 -3.856 2.349 1.00 91.88 71 ASP A O 1
ATOM 574 N N . LEU A 1 72 ? -9.513 -2.413 3.955 1.00 91.06 72 LEU A N 1
ATOM 575 C CA . LEU A 1 72 ? -9.048 -1.217 3.247 1.00 91.06 72 LEU A CA 1
ATOM 576 C C . LEU A 1 72 ? -7.525 -1.184 3.079 1.00 91.06 72 LEU A C 1
ATOM 578 O O . LEU A 1 72 ? -7.048 -0.874 1.987 1.00 91.06 72 LEU A O 1
ATOM 582 N N . ASP A 1 73 ? -6.763 -1.543 4.115 1.00 84.75 73 ASP A N 1
ATOM 583 C CA . ASP A 1 73 ? -5.306 -1.674 4.005 1.00 84.75 73 ASP A CA 1
ATOM 584 C C . ASP A 1 73 ? -4.925 -2.722 2.946 1.00 84.75 73 ASP A C 1
ATOM 586 O O . ASP A 1 73 ? -4.049 -2.478 2.114 1.00 84.75 73 ASP A O 1
ATOM 590 N N . ALA A 1 74 ? -5.596 -3.880 2.942 1.00 86.06 74 ALA A N 1
ATOM 591 C CA . ALA A 1 74 ? -5.341 -4.940 1.971 1.00 86.06 74 ALA A CA 1
ATOM 592 C C . ALA A 1 74 ? -5.614 -4.471 0.532 1.00 86.06 74 ALA A C 1
ATOM 594 O O . ALA A 1 74 ? -4.805 -4.719 -0.365 1.00 86.06 74 ALA A O 1
ATOM 595 N N . LEU A 1 75 ? -6.713 -3.741 0.315 1.00 88.25 75 LEU A N 1
ATOM 596 C CA . LEU A 1 75 ? -7.029 -3.124 -0.976 1.00 88.25 75 LEU A CA 1
ATOM 597 C C . LEU A 1 75 ? -5.965 -2.101 -1.403 1.00 88.25 75 LEU A C 1
ATOM 599 O O . LEU A 1 75 ? -5.532 -2.118 -2.558 1.00 88.25 75 LEU A O 1
ATOM 603 N N . GLY A 1 76 ? -5.502 -1.255 -0.477 1.00 84.31 76 GLY A N 1
ATOM 604 C CA . GLY A 1 76 ? -4.433 -0.289 -0.733 1.00 84.31 76 GLY A CA 1
ATOM 605 C C . GLY A 1 76 ? -3.130 -0.969 -1.165 1.00 84.31 76 GLY A C 1
ATOM 606 O O . GLY A 1 76 ? -2.543 -0.599 -2.184 1.00 84.31 76 GLY A O 1
ATOM 607 N N . ILE A 1 77 ? -2.718 -2.023 -0.452 1.00 83.88 77 ILE A N 1
ATOM 608 C CA . ILE A 1 77 ? -1.514 -2.807 -0.771 1.00 83.88 77 ILE A CA 1
ATOM 609 C C . ILE A 1 77 ? -1.630 -3.462 -2.153 1.00 83.88 77 ILE A C 1
ATOM 611 O O . ILE A 1 77 ? -0.696 -3.366 -2.952 1.00 83.88 77 ILE A O 1
ATOM 615 N N . MET A 1 78 ? -2.767 -4.093 -2.469 1.00 84.94 78 MET A N 1
ATOM 616 C CA . MET A 1 78 ? -2.976 -4.727 -3.779 1.00 84.94 78 MET A CA 1
ATOM 617 C C . MET A 1 78 ? -2.902 -3.719 -4.932 1.00 84.94 78 MET A C 1
ATOM 619 O O . MET A 1 78 ? -2.316 -4.018 -5.977 1.00 84.94 78 MET A O 1
ATOM 623 N N . SER A 1 79 ? -3.449 -2.516 -4.742 1.00 83.06 79 SER A N 1
ATOM 624 C CA . SER A 1 79 ? -3.380 -1.443 -5.738 1.00 83.06 79 SER A CA 1
ATOM 625 C C . SER A 1 79 ? -1.933 -0.993 -5.990 1.00 83.06 79 SER A C 1
ATOM 627 O O . SER A 1 79 ? -1.491 -0.920 -7.139 1.00 83.06 79 SER A O 1
ATOM 629 N N . ILE A 1 80 ? -1.143 -0.800 -4.925 1.00 79.62 80 ILE A N 1
ATOM 630 C CA . ILE A 1 80 ? 0.285 -0.457 -5.033 1.00 79.62 80 ILE A CA 1
ATOM 631 C C . ILE A 1 80 ? 1.064 -1.565 -5.755 1.00 79.62 80 ILE A C 1
ATOM 633 O O . ILE A 1 80 ? 1.830 -1.274 -6.674 1.00 79.62 80 ILE A O 1
ATOM 637 N N . MET A 1 81 ? 0.855 -2.832 -5.382 1.00 79.44 81 MET A N 1
ATOM 638 C CA . MET A 1 81 ? 1.533 -3.971 -6.014 1.00 79.44 81 MET A CA 1
ATOM 639 C C . MET A 1 81 ? 1.223 -4.073 -7.511 1.00 79.44 81 MET A C 1
ATOM 641 O O . MET A 1 81 ? 2.132 -4.278 -8.314 1.00 79.44 81 MET A O 1
ATOM 645 N N . THR A 1 82 ? -0.038 -3.869 -7.894 1.00 82.81 82 THR A N 1
ATOM 646 C CA . THR A 1 82 ? -0.465 -3.891 -9.301 1.00 82.81 82 THR A CA 1
ATOM 647 C C . THR A 1 82 ? 0.228 -2.790 -10.105 1.00 82.81 82 THR A C 1
ATOM 649 O O . THR A 1 82 ? 0.757 -3.038 -11.189 1.00 82.81 82 THR A O 1
ATOM 652 N N . ASN A 1 83 ? 0.298 -1.576 -9.553 1.00 80.38 83 ASN A N 1
ATOM 653 C CA . ASN A 1 83 ? 0.982 -0.457 -10.201 1.00 80.38 83 ASN A CA 1
ATOM 654 C C . ASN A 1 83 ? 2.492 -0.698 -10.344 1.00 80.38 83 ASN A C 1
ATOM 656 O O . ASN A 1 83 ? 3.071 -0.347 -11.374 1.00 80.38 83 ASN A O 1
ATOM 660 N N . LEU A 1 84 ? 3.127 -1.321 -9.347 1.00 80.19 84 LEU A N 1
ATOM 661 C CA . LEU A 1 84 ? 4.547 -1.674 -9.398 1.00 80.19 84 LEU A CA 1
ATOM 662 C C . LEU A 1 84 ? 4.850 -2.712 -10.485 1.00 80.19 84 LEU A C 1
ATOM 664 O O . LEU A 1 84 ? 5.829 -2.545 -11.215 1.00 80.19 84 LEU A O 1
ATOM 668 N N . GLU A 1 85 ? 4.021 -3.747 -10.632 1.00 83.12 85 GLU A N 1
ATOM 669 C CA . GLU A 1 85 ? 4.231 -4.758 -11.675 1.00 83.12 85 GLU A CA 1
ATOM 670 C C . GLU A 1 85 ? 4.042 -4.153 -13.076 1.00 83.12 85 GLU A C 1
ATOM 672 O O . GLU A 1 85 ? 4.890 -4.342 -13.950 1.00 83.12 85 GLU A O 1
ATOM 677 N N . ASN A 1 86 ? 3.027 -3.302 -13.259 1.00 81.06 86 ASN A N 1
ATOM 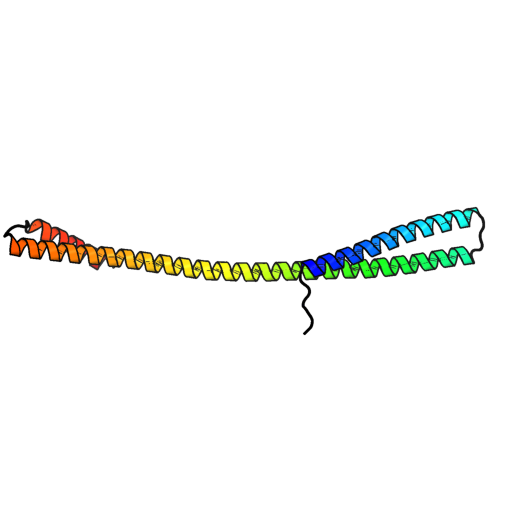678 C CA . ASN A 1 86 ? 2.833 -2.552 -14.503 1.00 81.06 86 ASN A CA 1
ATOM 679 C C . ASN A 1 86 ? 4.035 -1.643 -14.825 1.00 81.06 86 ASN A C 1
ATOM 681 O O . ASN A 1 86 ? 4.502 -1.592 -15.966 1.00 81.06 86 ASN A O 1
ATOM 685 N N . ALA A 1 87 ? 4.571 -0.931 -13.828 1.00 78.94 87 ALA A N 1
ATOM 686 C CA . ALA A 1 87 ? 5.744 -0.075 -14.008 1.00 78.94 87 ALA A CA 1
ATOM 687 C C . ALA A 1 87 ? 6.987 -0.888 -14.403 1.00 78.94 87 ALA A C 1
ATOM 689 O O . ALA A 1 87 ? 7.735 -0.498 -15.302 1.00 78.94 87 ALA A O 1
ATOM 690 N N . LYS A 1 88 ? 7.191 -2.051 -13.777 1.00 85.19 88 LYS A N 1
ATOM 691 C CA . LYS A 1 88 ? 8.276 -2.982 -14.106 1.00 85.19 88 LYS A CA 1
ATOM 692 C C . LYS A 1 88 ? 8.183 -3.481 -15.549 1.00 85.19 88 LYS A C 1
ATOM 694 O O . LYS A 1 88 ? 9.201 -3.499 -16.244 1.00 85.19 88 LYS A O 1
ATOM 699 N N . GLU A 1 89 ? 6.992 -3.841 -16.024 1.00 88.00 89 GLU A N 1
ATOM 700 C CA . GLU A 1 89 ? 6.785 -4.237 -17.423 1.00 88.00 89 GLU A CA 1
ATOM 701 C C . GLU A 1 89 ? 7.108 -3.100 -18.402 1.00 88.00 89 GLU A C 1
ATOM 703 O O . GLU A 1 89 ? 7.808 -3.315 -19.397 1.00 88.00 89 GLU A O 1
ATOM 708 N N . GLN A 1 90 ? 6.677 -1.871 -18.102 1.00 82.56 90 GLN A N 1
ATOM 709 C CA . GLN A 1 90 ? 6.972 -0.697 -18.931 1.00 82.56 90 GLN A CA 1
ATOM 710 C C . GLN A 1 90 ? 8.467 -0.368 -18.984 1.00 82.56 90 GLN A C 1
ATOM 712 O O . GLN A 1 90 ? 8.997 -0.061 -20.059 1.00 82.56 90 GLN A O 1
ATOM 717 N N . ILE A 1 91 ? 9.161 -0.454 -17.844 1.00 85.06 91 ILE A N 1
ATOM 718 C CA . ILE A 1 91 ? 10.615 -0.270 -17.775 1.00 85.06 91 ILE A CA 1
ATOM 719 C C . ILE A 1 91 ? 11.299 -1.317 -18.648 1.00 85.06 91 ILE A C 1
ATOM 721 O O . ILE A 1 91 ? 12.083 -0.946 -19.517 1.00 85.06 91 ILE A O 1
ATOM 725 N N . LYS A 1 92 ? 10.946 -2.600 -18.502 1.00 88.75 92 LYS A N 1
ATOM 726 C CA . LYS A 1 92 ? 11.518 -3.683 -19.313 1.00 88.75 92 LYS A CA 1
ATOM 727 C C . LYS A 1 92 ? 11.321 -3.438 -20.812 1.00 88.75 92 LYS A C 1
ATOM 729 O O . LYS A 1 92 ? 12.286 -3.474 -21.572 1.00 88.75 92 LYS A O 1
ATOM 734 N N . ALA A 1 93 ? 10.101 -3.102 -21.230 1.00 89.19 93 ALA A N 1
ATOM 735 C CA . ALA A 1 93 ? 9.801 -2.803 -22.628 1.00 89.19 93 ALA A CA 1
ATOM 736 C C . ALA A 1 93 ? 10.598 -1.597 -23.162 1.00 89.19 93 ALA A C 1
ATOM 738 O O . ALA A 1 93 ? 10.991 -1.568 -24.331 1.00 89.19 93 ALA A O 1
ATOM 739 N N . THR A 1 94 ? 10.846 -0.594 -22.319 1.00 86.19 94 THR A N 1
ATOM 740 C CA . THR A 1 94 ? 11.647 0.585 -22.675 1.00 86.19 94 THR A CA 1
ATOM 741 C C . THR A 1 94 ? 13.129 0.238 -22.772 1.00 86.19 94 THR A C 1
ATOM 743 O O . THR A 1 94 ? 13.775 0.608 -23.752 1.00 86.19 94 THR A O 1
ATOM 746 N N . THR A 1 95 ? 13.661 -0.528 -21.820 1.00 86.81 95 THR A N 1
ATOM 747 C CA . THR A 1 95 ? 15.038 -1.032 -21.851 1.00 86.81 95 THR A CA 1
ATOM 748 C C . THR A 1 95 ? 15.297 -1.851 -23.114 1.00 86.81 95 THR A C 1
ATOM 750 O O . THR A 1 95 ? 16.288 -1.601 -23.796 1.00 86.81 95 THR A O 1
ATOM 753 N N . ASP A 1 96 ? 14.380 -2.740 -23.502 1.00 90.12 96 ASP A N 1
ATOM 754 C CA . ASP A 1 96 ? 14.507 -3.530 -24.734 1.00 90.12 96 ASP A CA 1
ATOM 755 C C . ASP A 1 96 ? 14.550 -2.645 -25.991 1.00 90.12 96 ASP A C 1
ATOM 757 O O . ASP A 1 96 ? 15.317 -2.903 -26.923 1.00 90.12 96 ASP A O 1
ATOM 761 N N . LYS A 1 97 ? 13.754 -1.566 -26.030 1.00 88.06 97 LYS A N 1
ATOM 762 C CA . LYS A 1 97 ? 13.796 -0.584 -27.128 1.00 88.06 97 LYS A CA 1
ATOM 763 C C . LYS A 1 97 ? 15.130 0.159 -27.172 1.00 88.06 97 LYS A C 1
ATOM 765 O O . LYS A 1 97 ? 15.677 0.340 -28.259 1.00 88.06 97 LYS A O 1
ATOM 770 N N . VAL A 1 98 ? 15.659 0.566 -26.018 1.00 85.44 98 VAL A N 1
ATOM 771 C CA . VAL A 1 98 ? 16.959 1.246 -25.919 1.00 85.44 98 VAL A CA 1
ATOM 772 C C . VAL A 1 98 ? 18.089 0.316 -26.358 1.00 85.44 98 VAL A C 1
ATOM 774 O O . VAL A 1 98 ? 18.921 0.726 -27.161 1.00 85.44 98 VAL A O 1
ATOM 777 N N . LEU A 1 99 ? 18.089 -0.948 -25.926 1.00 88.19 99 LEU A N 1
ATOM 778 C CA . LEU A 1 99 ? 19.080 -1.940 -26.358 1.00 88.19 99 LEU A CA 1
ATOM 779 C C . LEU A 1 99 ? 19.055 -2.142 -27.877 1.00 88.19 99 LEU A C 1
ATOM 781 O O . LEU A 1 99 ? 20.105 -2.104 -28.516 1.00 88.19 99 LEU A O 1
ATOM 785 N N . LYS A 1 100 ? 17.863 -2.259 -28.477 1.00 88.88 100 LYS A N 1
ATOM 786 C CA . LYS A 1 100 ? 17.714 -2.328 -29.941 1.00 88.88 100 LYS A CA 1
ATOM 787 C C . LYS A 1 100 ? 18.219 -1.066 -30.643 1.00 88.88 100 LYS A C 1
ATOM 789 O O . LYS A 1 100 ? 18.803 -1.158 -31.718 1.00 88.88 100 LYS A O 1
ATOM 794 N N . ALA A 1 101 ? 17.996 0.115 -30.067 1.00 79.69 101 ALA A N 1
ATOM 795 C CA . ALA A 1 101 ? 18.509 1.367 -30.621 1.00 79.69 101 ALA A CA 1
ATOM 796 C C . ALA A 1 101 ? 20.044 1.440 -30.546 1.00 79.69 101 ALA A C 1
ATOM 798 O O . ALA A 1 101 ? 20.677 1.870 -31.509 1.00 79.69 101 ALA A O 1
ATOM 799 N N . ILE A 1 102 ? 20.642 0.970 -29.446 1.00 82.44 102 ILE A N 1
ATOM 800 C CA . ILE A 1 102 ? 22.099 0.870 -29.285 1.00 82.44 102 ILE A CA 1
ATOM 801 C C . ILE A 1 102 ? 22.691 -0.101 -30.311 1.00 82.44 102 ILE A C 1
ATOM 803 O O . ILE A 1 102 ? 23.686 0.240 -30.942 1.00 82.44 102 ILE A O 1
ATOM 807 N N . GLN A 1 103 ? 22.069 -1.267 -30.520 1.00 82.69 103 GLN A N 1
ATOM 808 C CA . GLN A 1 103 ? 22.490 -2.221 -31.554 1.00 82.69 103 GLN A CA 1
ATOM 809 C C . GLN A 1 103 ? 22.494 -1.564 -32.936 1.00 82.69 103 GLN A C 1
ATOM 811 O O . GLN A 1 103 ? 23.546 -1.482 -33.557 1.00 82.69 103 GLN A O 1
ATOM 816 N N . LYS A 1 104 ? 21.379 -0.942 -33.344 1.00 79.88 104 LYS A N 1
ATOM 817 C CA . LYS A 1 104 ? 21.310 -0.202 -34.617 1.00 79.88 104 LYS A CA 1
ATOM 818 C C . LYS A 1 104 ? 22.376 0.886 -34.738 1.00 79.88 104 LYS A C 1
ATOM 820 O O . LYS A 1 104 ? 22.872 1.151 -35.827 1.00 79.88 104 LYS A O 1
ATOM 825 N N . PHE A 1 105 ? 22.707 1.561 -33.639 1.00 78.88 105 PHE A N 1
ATOM 826 C CA . PHE A 1 105 ? 23.754 2.578 -33.637 1.00 78.88 105 PHE A CA 1
ATOM 827 C C . PHE A 1 105 ? 25.155 1.983 -33.802 1.00 78.88 105 PHE A C 1
ATOM 829 O O . PHE A 1 105 ? 25.985 2.578 -34.489 1.00 78.88 105 PHE A O 1
ATOM 836 N N . ASN A 1 106 ? 25.418 0.816 -33.216 1.00 75.50 106 ASN A N 1
ATOM 837 C CA . ASN A 1 106 ? 26.658 0.081 -33.445 1.00 75.50 106 ASN A CA 1
ATOM 838 C C . ASN A 1 106 ? 26.754 -0.395 -34.900 1.00 75.50 106 ASN A C 1
ATOM 840 O O . ASN A 1 106 ? 27.768 -0.116 -35.535 1.00 75.50 106 ASN A O 1
ATOM 844 N N . ASP A 1 107 ? 25.679 -0.953 -35.460 1.00 81.06 107 ASP A N 1
ATOM 845 C CA . ASP A 1 107 ? 25.628 -1.355 -36.873 1.00 81.06 107 ASP A CA 1
ATOM 846 C C . ASP A 1 107 ? 25.908 -0.149 -37.797 1.00 81.06 107 ASP A C 1
ATOM 848 O O . ASP A 1 107 ? 26.696 -0.218 -38.740 1.00 81.06 107 ASP A O 1
ATOM 852 N N . MET A 1 108 ? 25.330 1.023 -37.493 1.00 73.81 108 MET A N 1
ATOM 853 C CA . MET A 1 108 ? 25.609 2.260 -38.235 1.00 73.81 108 MET A CA 1
ATOM 854 C C . MET A 1 108 ? 27.057 2.736 -38.092 1.00 73.81 108 MET A C 1
ATOM 856 O O . MET A 1 108 ? 27.617 3.266 -39.051 1.00 73.81 108 MET A O 1
ATOM 860 N N . LYS A 1 109 ? 27.684 2.581 -36.921 1.00 76.12 109 LYS A N 1
ATOM 861 C CA . LYS A 1 109 ? 29.105 2.914 -36.744 1.00 76.12 109 LYS A CA 1
ATOM 862 C C . LYS A 1 109 ? 29.995 2.034 -37.613 1.00 76.12 109 LYS A C 1
ATOM 864 O O . LYS A 1 109 ? 30.953 2.545 -38.192 1.00 76.12 109 LYS A O 1
ATOM 869 N N . GLU A 1 110 ? 29.682 0.748 -37.716 1.00 78.62 110 GLU A N 1
ATOM 870 C CA . GLU A 1 110 ? 30.400 -0.176 -38.594 1.00 78.62 110 GLU A CA 1
ATOM 871 C C . GLU A 1 110 ? 30.227 0.216 -40.065 1.00 78.62 110 GLU A C 1
ATOM 873 O O . GLU A 1 110 ? 31.221 0.363 -40.779 1.00 78.62 110 GLU A O 1
ATOM 878 N N . LEU A 1 111 ? 29.000 0.533 -40.492 1.00 76.12 111 LEU A N 1
ATOM 879 C CA . LEU A 1 111 ? 28.736 1.048 -41.841 1.00 76.12 111 LEU A CA 1
ATOM 880 C C . LEU A 1 111 ? 29.497 2.349 -42.137 1.00 76.12 111 LEU A C 1
ATOM 882 O O . LEU A 1 111 ? 30.101 2.486 -43.201 1.00 76.12 111 LEU A O 1
ATOM 886 N N . LEU A 1 112 ? 29.518 3.303 -41.200 1.00 74.44 112 LEU A N 1
ATOM 887 C CA . LEU A 1 112 ? 30.267 4.555 -41.353 1.00 74.44 112 LEU A CA 1
ATOM 888 C C . LEU A 1 112 ? 31.778 4.319 -41.427 1.00 74.44 112 LEU A C 1
ATOM 890 O O . LEU A 1 112 ? 32.465 5.011 -42.180 1.00 74.44 112 LEU A O 1
ATOM 894 N N . ARG A 1 113 ? 32.307 3.340 -40.684 1.00 74.56 113 ARG A N 1
ATOM 895 C CA . ARG A 1 113 ? 33.718 2.946 -40.768 1.00 74.56 113 ARG A CA 1
ATOM 896 C C . ARG A 1 113 ? 34.050 2.441 -42.170 1.00 74.56 113 ARG A C 1
ATOM 898 O O . ARG A 1 113 ? 35.023 2.924 -42.749 1.00 74.56 113 ARG A O 1
ATOM 905 N N . VAL A 1 114 ? 33.226 1.560 -42.738 1.00 76.56 114 VAL A N 1
ATOM 906 C CA . VAL A 1 114 ? 33.388 1.083 -44.122 1.00 76.56 114 VAL A CA 1
ATOM 907 C C . VAL A 1 114 ? 33.308 2.248 -45.112 1.00 76.56 114 VAL A C 1
ATOM 909 O O . VAL A 1 114 ? 34.225 2.440 -45.909 1.00 76.56 114 VAL A O 1
ATOM 912 N N . LEU A 1 115 ? 32.279 3.096 -45.013 1.00 76.06 115 LEU A N 1
ATOM 913 C CA . LEU A 1 115 ? 32.105 4.255 -45.894 1.00 76.06 115 LEU A CA 1
ATOM 914 C C . LEU A 1 115 ? 33.308 5.214 -45.837 1.00 76.06 115 LEU A C 1
ATOM 916 O O . LEU A 1 115 ? 33.758 5.717 -46.866 1.00 76.06 115 LEU A O 1
ATOM 920 N N . SER A 1 116 ? 33.866 5.447 -44.644 1.00 78.31 116 SER A N 1
ATOM 921 C CA . SER A 1 116 ? 35.029 6.323 -44.468 1.00 78.31 116 SER A CA 1
ATOM 922 C C . SER A 1 116 ? 36.277 5.802 -45.187 1.00 78.31 116 SER A C 1
ATOM 924 O O . SER A 1 116 ? 37.052 6.601 -45.718 1.00 78.31 116 SER A O 1
ATOM 926 N N . LEU A 1 117 ? 36.453 4.479 -45.267 1.00 77.50 117 LEU A N 1
ATOM 927 C CA . LEU A 1 117 ? 37.549 3.860 -46.010 1.00 77.50 117 LEU A CA 1
ATOM 928 C C . LEU A 1 117 ? 37.344 3.976 -47.518 1.00 77.50 117 LEU A C 1
ATOM 930 O O . LEU A 1 117 ? 38.292 4.317 -48.219 1.00 77.50 117 LEU A O 1
ATOM 934 N N . PHE A 1 118 ? 36.112 3.815 -48.011 1.00 74.94 118 PHE A N 1
ATOM 935 C CA . PHE A 1 118 ? 35.794 4.065 -49.422 1.00 74.94 118 PHE A CA 1
ATOM 936 C C . PHE A 1 118 ? 36.077 5.515 -49.835 1.00 74.94 118 PHE A C 1
ATOM 938 O O . PHE A 1 118 ? 36.662 5.751 -50.892 1.00 74.94 118 PHE A O 1
ATOM 945 N N . VAL A 1 119 ? 35.729 6.496 -48.993 1.00 76.69 119 VAL A N 1
ATOM 946 C CA . VAL A 1 119 ? 36.041 7.913 -49.253 1.00 76.69 119 VAL A CA 1
ATOM 947 C C . VAL A 1 119 ? 37.556 8.152 -49.272 1.00 76.69 119 VAL A C 1
ATOM 949 O O . VAL A 1 119 ? 38.050 8.852 -50.156 1.00 76.69 119 VAL A O 1
ATOM 952 N N . ARG A 1 120 ? 38.313 7.549 -48.343 1.00 77.69 120 ARG A N 1
ATOM 953 C CA . ARG A 1 120 ? 39.786 7.639 -48.315 1.00 77.69 120 ARG A CA 1
ATOM 954 C C . ARG A 1 120 ? 40.432 6.995 -49.539 1.00 77.69 120 ARG A C 1
ATOM 956 O O . ARG A 1 120 ? 41.343 7.586 -50.110 1.00 77.69 120 ARG A O 1
ATOM 963 N N . LEU A 1 121 ? 39.940 5.833 -49.963 1.00 77.81 121 LEU A N 1
ATOM 964 C CA . LEU A 1 121 ? 40.394 5.153 -51.173 1.00 77.81 121 LEU A CA 1
ATOM 965 C C . LEU A 1 121 ? 40.131 6.012 -52.419 1.00 77.81 121 LEU A C 1
ATOM 967 O O . LEU A 1 121 ? 41.048 6.249 -53.201 1.00 77.81 121 LEU A O 1
ATOM 971 N N . GLY A 1 122 ? 38.915 6.549 -52.566 1.00 74.62 122 GLY A N 1
ATOM 972 C CA . GLY A 1 122 ? 38.569 7.457 -53.663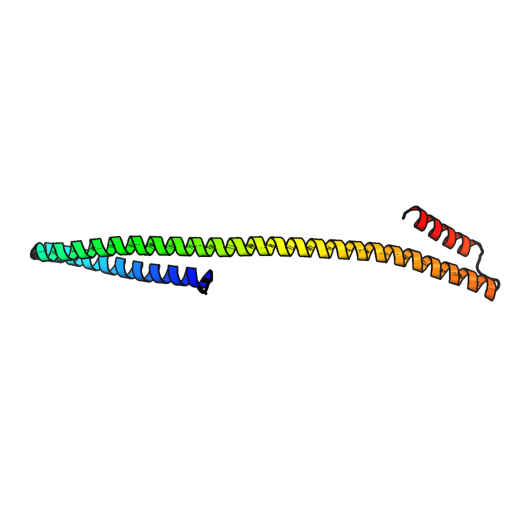 1.00 74.62 122 GLY A CA 1
ATOM 973 C C . GLY A 1 122 ? 39.458 8.704 -53.696 1.00 74.62 122 GLY A C 1
ATOM 974 O O . GLY A 1 122 ? 39.976 9.064 -54.752 1.00 74.62 122 GLY A O 1
ATOM 975 N N . ALA A 1 123 ? 39.710 9.323 -52.538 1.00 76.31 123 ALA A N 1
ATOM 976 C CA . ALA A 1 123 ? 40.609 10.471 -52.428 1.00 76.31 123 ALA A CA 1
ATOM 977 C C . ALA A 1 123 ? 42.065 10.126 -52.797 1.00 76.31 123 ALA A C 1
ATOM 979 O O . ALA A 1 123 ? 42.719 10.902 -53.494 1.00 76.31 123 ALA A O 1
ATOM 980 N N . ALA A 1 124 ? 42.571 8.959 -52.380 1.00 74.19 124 ALA A N 1
ATOM 981 C CA . ALA A 1 124 ? 43.917 8.494 -52.721 1.00 74.19 124 ALA A CA 1
ATOM 982 C C . ALA A 1 124 ? 44.080 8.236 -54.230 1.00 74.19 124 ALA A C 1
ATOM 984 O O . ALA A 1 124 ? 45.085 8.638 -54.821 1.00 74.19 124 ALA A O 1
ATOM 985 N N . ILE A 1 125 ? 43.073 7.634 -54.873 1.00 73.12 125 ILE A N 1
ATOM 986 C CA . ILE A 1 125 ? 43.053 7.410 -56.326 1.00 73.12 125 ILE A CA 1
ATOM 987 C C . ILE A 1 125 ? 43.055 8.749 -57.075 1.00 73.12 125 ILE A C 1
ATOM 989 O O . ILE A 1 125 ? 43.892 8.954 -57.954 1.00 73.12 125 ILE A O 1
ATOM 993 N N . VAL A 1 126 ? 42.168 9.681 -56.705 1.00 73.19 126 VAL A N 1
ATOM 994 C CA . VAL A 1 126 ? 42.090 11.010 -57.339 1.00 73.19 126 VAL A CA 1
ATOM 995 C C . VAL A 1 126 ? 43.409 11.770 -57.196 1.00 73.19 126 VAL A C 1
ATOM 997 O O . VAL A 1 126 ? 43.900 12.312 -58.183 1.00 73.19 126 VAL A O 1
ATOM 1000 N N . ASN A 1 127 ? 44.024 11.762 -56.009 1.00 69.81 127 ASN A N 1
ATOM 1001 C CA . ASN A 1 127 ? 45.332 12.386 -55.801 1.00 69.81 127 ASN A CA 1
ATOM 1002 C C . ASN A 1 127 ? 46.418 11.753 -56.678 1.00 69.81 127 ASN A C 1
ATOM 1004 O O . ASN A 1 127 ? 47.179 12.480 -57.305 1.00 69.81 127 ASN A O 1
ATOM 1008 N N . THR A 1 128 ? 46.458 10.425 -56.793 1.00 69.44 128 THR A N 1
ATOM 1009 C CA . THR A 1 128 ? 47.444 9.722 -57.636 1.00 69.44 128 THR A CA 1
ATOM 1010 C C . THR A 1 128 ? 47.351 10.145 -59.098 1.00 69.44 128 THR A C 1
ATOM 1012 O O . THR A 1 128 ? 48.371 10.401 -59.735 1.00 69.44 128 THR A O 1
ATOM 1015 N N . VAL A 1 129 ? 46.127 10.263 -59.621 1.00 64.12 129 VAL A N 1
ATOM 1016 C CA . VAL A 1 129 ? 45.875 10.707 -60.998 1.00 64.12 129 VAL A CA 1
ATOM 1017 C C . VAL A 1 129 ? 46.209 12.193 -61.178 1.00 64.12 129 VAL A C 1
ATOM 1019 O O . VAL A 1 129 ? 46.742 12.573 -62.217 1.00 64.12 129 VAL A O 1
ATOM 1022 N N . ALA A 1 130 ? 45.924 13.034 -60.179 1.00 65.62 130 ALA A N 1
ATOM 1023 C CA . ALA A 1 130 ? 46.109 14.482 -60.266 1.00 65.62 130 ALA A CA 1
ATOM 1024 C C . ALA A 1 130 ? 47.567 14.942 -60.089 1.00 65.62 130 ALA A C 1
ATOM 1026 O O . ALA A 1 130 ? 47.977 15.911 -60.725 1.00 65.62 130 ALA A O 1
ATOM 1027 N N . THR A 1 131 ? 48.350 14.284 -59.229 1.00 65.38 131 THR A N 1
ATOM 1028 C CA . THR A 1 131 ? 49.712 14.725 -58.865 1.00 65.38 131 THR A CA 1
ATOM 1029 C C . THR A 1 131 ? 50.815 13.779 -59.340 1.00 65.38 131 THR A C 1
ATOM 1031 O O . THR A 1 131 ? 51.991 14.068 -59.127 1.00 65.38 131 THR A O 1
ATOM 1034 N N . GLY A 1 132 ? 50.466 12.649 -59.968 1.00 60.16 132 GLY A N 1
ATOM 1035 C CA . GLY A 1 132 ? 51.424 11.610 -60.363 1.00 60.16 132 GLY A CA 1
ATOM 1036 C C . GLY A 1 132 ? 52.047 10.861 -59.179 1.00 60.16 132 GLY A C 1
ATOM 1037 O O . GLY A 1 132 ? 53.035 10.152 -59.360 1.00 60.16 132 GLY A O 1
ATOM 1038 N N . GLY A 1 133 ? 51.500 11.023 -57.969 1.00 61.03 133 GLY A N 1
ATOM 1039 C CA . GLY A 1 133 ? 52.092 10.493 -56.746 1.00 61.03 133 GLY A CA 1
ATOM 1040 C C . GLY A 1 133 ? 51.081 10.244 -55.632 1.00 61.03 133 GLY A C 1
ATOM 1041 O O . GLY A 1 133 ? 50.857 11.100 -54.781 1.00 61.03 133 GLY A O 1
ATOM 1042 N N . ALA A 1 134 ? 50.572 9.016 -55.570 1.00 57.19 134 ALA A N 1
ATOM 1043 C CA . ALA A 1 134 ? 50.568 8.271 -54.314 1.00 57.19 134 ALA A CA 1
ATOM 1044 C C . ALA A 1 134 ? 51.340 6.963 -54.561 1.00 57.19 134 ALA A C 1
ATOM 1046 O O . ALA A 1 134 ? 51.274 6.432 -55.675 1.00 57.19 134 ALA A O 1
ATOM 1047 N N . PRO A 1 135 ? 52.092 6.432 -53.580 1.00 65.44 135 PRO A N 1
ATOM 1048 C CA . PRO A 1 135 ? 52.725 5.129 -53.734 1.00 65.44 135 PRO A CA 1
ATOM 1049 C C . PRO A 1 135 ? 51.625 4.100 -53.993 1.00 65.44 135 PRO A C 1
ATOM 1051 O O . PRO A 1 135 ? 50.652 4.055 -53.237 1.00 65.44 135 PRO A O 1
ATOM 1054 N N . ALA A 1 136 ? 51.764 3.271 -55.031 1.00 67.00 136 ALA A N 1
ATOM 1055 C CA . ALA A 1 136 ? 50.818 2.187 -55.318 1.00 67.00 136 ALA A CA 1
ATOM 1056 C C . ALA A 1 136 ? 50.554 1.316 -54.069 1.00 67.00 136 ALA A C 1
ATOM 1058 O O . ALA A 1 136 ? 49.448 0.820 -53.871 1.00 67.00 136 ALA A O 1
ATOM 1059 N N . ASP A 1 137 ? 51.540 1.250 -53.173 1.00 69.25 137 ASP A N 1
ATOM 1060 C CA . ASP A 1 137 ? 51.503 0.593 -51.868 1.00 69.25 137 ASP A CA 1
ATOM 1061 C C . ASP A 1 137 ? 50.439 1.162 -50.910 1.00 69.25 137 ASP A C 1
ATOM 1063 O O . ASP A 1 137 ? 49.810 0.403 -50.173 1.00 69.25 137 ASP A O 1
ATOM 1067 N N . GLN A 1 138 ? 50.177 2.476 -50.919 1.00 70.19 138 GLN A N 1
ATOM 1068 C CA . GLN A 1 138 ? 49.130 3.087 -50.083 1.00 70.19 138 GLN A CA 1
ATOM 1069 C C . GLN A 1 138 ? 47.730 2.735 -50.591 1.00 70.19 138 GLN A C 1
ATOM 1071 O O . GLN A 1 138 ? 46.836 2.458 -49.793 1.00 70.19 138 GLN A O 1
ATOM 1076 N N . ILE A 1 139 ? 47.546 2.695 -51.914 1.00 70.56 139 ILE A N 1
ATOM 1077 C CA . ILE A 1 139 ? 46.289 2.251 -52.525 1.00 70.56 139 ILE A CA 1
ATOM 1078 C C . ILE A 1 139 ? 46.084 0.758 -52.258 1.00 70.56 139 ILE A C 1
ATOM 1080 O O . ILE A 1 139 ? 45.009 0.375 -51.812 1.00 70.56 139 ILE A O 1
ATOM 1084 N N . ALA A 1 140 ? 47.110 -0.075 -52.449 1.00 75.12 140 ALA A N 1
ATOM 1085 C CA . ALA A 1 140 ? 47.042 -1.509 -52.169 1.00 75.12 140 ALA A CA 1
ATOM 1086 C C . ALA A 1 140 ? 46.730 -1.803 -50.691 1.00 75.12 140 ALA A C 1
ATOM 1088 O O . ALA A 1 140 ? 45.945 -2.702 -50.395 1.00 75.12 140 ALA A O 1
ATOM 1089 N N . THR A 1 141 ? 47.281 -1.008 -49.766 1.00 78.81 141 THR A N 1
ATOM 1090 C CA . THR A 1 141 ? 46.972 -1.106 -48.330 1.00 78.81 141 THR A CA 1
ATOM 1091 C C . THR A 1 141 ? 45.510 -0.755 -48.052 1.00 78.81 141 THR A C 1
ATOM 1093 O O . THR A 1 141 ? 44.815 -1.532 -47.408 1.00 78.81 141 THR A O 1
ATOM 1096 N N . LEU A 1 142 ? 45.005 0.361 -48.593 1.00 76.38 142 LEU A N 1
ATOM 1097 C CA . LEU A 1 142 ? 43.603 0.763 -48.423 1.00 76.38 142 LEU A CA 1
ATOM 1098 C C . LEU A 1 142 ? 42.620 -0.227 -49.069 1.00 76.38 142 LEU A C 1
ATOM 1100 O O . LEU A 1 142 ? 41.560 -0.478 -48.504 1.00 76.38 142 LEU A O 1
ATOM 1104 N N . VAL A 1 143 ? 42.965 -0.814 -50.220 1.00 77.38 143 VAL A N 1
ATOM 1105 C CA . VAL A 1 143 ? 42.174 -1.877 -50.867 1.00 77.38 143 VAL A CA 1
ATOM 1106 C C . VAL A 1 143 ? 42.145 -3.131 -49.993 1.00 77.38 143 VAL A C 1
ATOM 1108 O O . VAL A 1 143 ? 41.069 -3.647 -49.718 1.00 77.38 143 VAL A O 1
ATOM 1111 N N . SER A 1 144 ? 43.294 -3.562 -49.466 1.00 79.50 144 SER A N 1
ATOM 1112 C CA . SER A 1 144 ? 43.375 -4.700 -48.541 1.00 79.50 144 SER A CA 1
ATOM 1113 C C . SER A 1 144 ? 42.585 -4.461 -47.245 1.00 79.50 144 SER A C 1
ATOM 1115 O O . SER A 1 144 ? 41.925 -5.363 -46.732 1.00 79.50 144 SER A O 1
ATOM 1117 N N . GLU A 1 145 ? 42.589 -3.237 -46.710 1.00 77.56 145 GLU A N 1
ATOM 1118 C CA . GLU A 1 145 ? 41.780 -2.868 -45.541 1.00 77.56 145 GLU A CA 1
ATOM 1119 C C . GLU A 1 145 ? 40.269 -2.892 -45.833 1.00 77.56 145 GLU A C 1
ATOM 1121 O O . GLU A 1 145 ? 39.491 -3.307 -44.971 1.00 77.56 145 GLU A O 1
ATOM 1126 N N . VAL A 1 146 ? 39.846 -2.490 -47.037 1.00 73.81 146 VAL A N 1
ATOM 1127 C CA . VAL A 1 146 ? 38.444 -2.566 -47.487 1.00 73.81 146 VAL A CA 1
ATOM 1128 C C . VAL A 1 146 ? 38.010 -4.019 -47.722 1.00 73.81 146 VAL A C 1
ATOM 1130 O O . VAL A 1 146 ? 36.933 -4.406 -47.261 1.00 73.81 146 VAL A O 1
ATOM 1133 N N . ASP A 1 147 ? 38.847 -4.840 -48.360 1.00 73.75 147 ASP A N 1
ATOM 1134 C CA . ASP A 1 147 ? 38.580 -6.266 -48.603 1.00 73.75 147 ASP A CA 1
ATOM 1135 C C . ASP A 1 147 ? 38.469 -7.046 -47.281 1.00 73.75 147 ASP A C 1
ATOM 1137 O O . ASP A 1 147 ? 37.527 -7.807 -47.069 1.00 73.75 147 ASP A O 1
ATOM 1141 N N . ASN A 1 148 ? 39.363 -6.784 -46.322 1.00 73.12 148 ASN A N 1
ATOM 1142 C CA . ASN A 1 148 ? 39.307 -7.412 -44.997 1.00 73.12 148 ASN A CA 1
ATOM 1143 C C . ASN A 1 148 ? 38.079 -6.990 -44.172 1.00 73.12 148 ASN A C 1
ATOM 1145 O O . ASN A 1 148 ? 37.645 -7.733 -43.289 1.00 73.12 148 ASN A O 1
ATOM 1149 N N . LEU A 1 149 ? 37.517 -5.805 -44.420 1.00 66.06 149 LEU A N 1
ATOM 1150 C CA . LEU A 1 149 ? 36.308 -5.336 -43.739 1.00 66.06 149 LEU A CA 1
ATOM 1151 C C . LEU A 1 149 ? 35.019 -5.838 -44.383 1.00 66.06 149 LEU A C 1
ATOM 1153 O O . LEU A 1 149 ? 34.055 -6.080 -43.667 1.00 66.06 149 LEU A O 1
ATOM 1157 N N . THR A 1 150 ? 35.006 -6.018 -45.701 1.00 60.53 150 THR A N 1
ATOM 1158 C CA . THR A 1 150 ? 33.854 -6.569 -46.432 1.00 60.53 150 THR A CA 1
ATOM 1159 C C . THR A 1 150 ? 33.741 -8.089 -46.310 1.00 60.53 150 THR A C 1
ATOM 1161 O O . THR A 1 150 ? 32.643 -8.609 -46.448 1.00 60.53 150 THR A O 1
ATOM 1164 N N . PHE A 1 151 ? 34.832 -8.796 -45.991 1.00 56.19 151 PHE A N 1
ATOM 1165 C CA . PHE A 1 151 ? 34.827 -10.246 -45.744 1.00 56.19 151 PHE A CA 1
ATOM 1166 C C . PHE A 1 151 ? 34.354 -10.646 -44.329 1.00 56.19 151 PHE A C 1
ATOM 1168 O O . PHE A 1 151 ? 33.987 -11.796 -44.105 1.00 56.19 151 PHE A O 1
ATOM 1175 N N . ASN A 1 152 ? 34.388 -9.716 -43.367 1.00 50.47 152 ASN A N 1
ATOM 1176 C CA . ASN A 1 152 ? 33.998 -9.941 -41.965 1.00 50.47 152 ASN A CA 1
ATOM 1177 C C . ASN A 1 152 ? 32.615 -9.350 -41.604 1.00 50.47 152 ASN A C 1
ATOM 1179 O O . ASN A 1 152 ? 32.245 -9.364 -40.428 1.00 50.47 152 ASN A O 1
ATOM 1183 N N . LEU A 1 153 ? 31.890 -8.819 -42.595 1.00 50.22 153 LEU A N 1
ATOM 1184 C CA . LEU A 1 153 ? 30.482 -8.401 -42.529 1.00 50.22 153 LEU A CA 1
ATOM 1185 C C . LEU A 1 153 ? 29.587 -9.498 -43.114 1.00 50.22 153 LEU A C 1
ATOM 1187 O O . LEU A 1 153 ? 28.473 -9.684 -42.578 1.00 50.22 153 LEU A O 1
#